Protein AF-A0A0S4L720-F1 (afdb_monomer_lite)

Organism: NCBI:txid1742972

Sequence (141 aa):
MRNIVFQGVYGEGITRYFSDTKNLNLDAGYELSGSINVQPTYGGYAAIQHFWNEHWRSTVSYGFLQVNTTELSPAETYKRTQYLDCNLMYSPAEGITIGGGFLWGQRVNKNDVSGEGFRVNFLVKYDLVRLQQDVKKVLPF

Secondary structure (DSSP, 8-state):
-EEEEEEEEEEES-GGGSSTTTTS--SEEE-TTS-EEEPEEEEEEEEEEEESSSSEEEEEEEEEEEE---TTS-TT-EEEEEEEEEEEEE-SSTTEEEEEEEEEEEEEETTS-EEEEEEEEEEEEE-HHHHHHHHHHHS--

pLDDT: mean 92.05, std 10.43, range [57.12, 98.44]

Radius of gyration: 21.3 Å; chains: 1; bounding box: 60×26×56 Å

Foldseek 3Di:
DKDKDKDKDKDWLCLCVDPVCPPVNLQWDAAPVRDIDTKIKIKMKMKMKDDPDPFKIKMKMKIKIAIHHHPPDDQQAWGMKIKIKIKMWTHPDPQWIWIKMKMKMKTAGNNRDIDIDIDIDIDIGGDVVVVVVVCCVVDVD

Structure (mmCIF, N/CA/C/O backbone):
data_AF-A0A0S4L720-F1
#
_entry.id   AF-A0A0S4L720-F1
#
loop_
_atom_site.group_PDB
_atom_site.id
_atom_site.type_symbol
_atom_site.label_atom_id
_atom_site.label_alt_id
_atom_site.label_comp_id
_atom_site.label_asym_id
_atom_site.label_entity_id
_atom_site.label_seq_id
_atom_site.pdbx_PDB_ins_code
_atom_site.Cartn_x
_atom_site.Cartn_y
_atom_site.Cartn_z
_atom_site.occupancy
_atom_site.B_iso_or_equiv
_atom_site.auth_seq_id
_atom_site.auth_comp_id
_atom_site.auth_asym_id
_atom_site.auth_atom_id
_atom_site.pdbx_PDB_model_num
ATOM 1 N N . MET A 1 1 ? -5.701 -8.330 22.481 1.00 80.06 1 MET A N 1
ATOM 2 C CA . MET A 1 1 ? -5.400 -9.363 21.453 1.00 80.06 1 MET A CA 1
ATOM 3 C C . MET A 1 1 ? -4.705 -8.700 20.260 1.00 80.06 1 MET A C 1
ATOM 5 O O . MET A 1 1 ? -4.898 -7.499 20.069 1.00 80.06 1 MET A O 1
ATOM 9 N N . ARG A 1 2 ? -3.854 -9.412 19.508 1.00 91.00 2 ARG A N 1
ATOM 10 C CA . ARG A 1 2 ? -3.152 -8.882 18.321 1.00 91.00 2 ARG A CA 1
ATOM 11 C C . ARG A 1 2 ? -3.367 -9.818 17.138 1.00 91.00 2 ARG A C 1
ATOM 13 O O . ARG A 1 2 ? -3.176 -11.017 17.299 1.00 91.00 2 ARG A O 1
ATOM 20 N N . ASN A 1 3 ? -3.710 -9.254 15.985 1.00 95.44 3 ASN A N 1
ATOM 21 C CA . ASN A 1 3 ? -3.840 -9.990 14.731 1.00 95.44 3 ASN A CA 1
ATOM 22 C C . ASN A 1 3 ? -2.765 -9.493 13.769 1.00 95.44 3 ASN A C 1
ATOM 24 O O . ASN A 1 3 ? -2.564 -8.284 13.644 1.00 95.44 3 ASN A O 1
ATOM 28 N N . ILE A 1 4 ? -2.076 -10.416 13.106 1.00 97.19 4 ILE A N 1
ATOM 29 C CA . ILE A 1 4 ? -1.015 -10.108 12.147 1.00 97.19 4 ILE A CA 1
ATOM 30 C C . ILE A 1 4 ? -1.371 -10.793 10.836 1.00 97.19 4 ILE A C 1
ATOM 32 O O . ILE A 1 4 ? -1.722 -11.971 10.830 1.00 97.19 4 ILE A O 1
ATOM 36 N N . VAL A 1 5 ? -1.281 -10.051 9.739 1.00 97.81 5 VAL A N 1
ATOM 37 C CA . VAL A 1 5 ? -1.467 -10.571 8.384 1.00 97.81 5 VAL A CA 1
ATOM 38 C C . VAL A 1 5 ? -0.328 -10.083 7.505 1.00 97.81 5 VAL A C 1
ATOM 40 O O . VAL A 1 5 ? 0.145 -8.960 7.661 1.00 97.81 5 VAL A O 1
ATOM 43 N N . PHE A 1 6 ? 0.123 -10.923 6.585 1.00 97.88 6 PHE A N 1
ATOM 44 C CA . PHE A 1 6 ? 1.142 -10.557 5.612 1.00 97.88 6 PHE A CA 1
ATOM 45 C C . PHE A 1 6 ? 0.935 -11.339 4.319 1.00 97.88 6 PHE A C 1
ATOM 47 O O . PHE A 1 6 ? 0.342 -12.419 4.322 1.00 97.88 6 PHE A O 1
ATOM 54 N N . GLN A 1 7 ? 1.428 -10.787 3.218 1.00 97.75 7 GLN A N 1
ATOM 55 C CA . GLN A 1 7 ? 1.419 -11.428 1.910 1.00 97.75 7 GLN A CA 1
ATOM 56 C C . GLN A 1 7 ? 2.630 -10.958 1.109 1.00 97.75 7 GLN A C 1
ATOM 58 O O . GLN A 1 7 ? 3.006 -9.789 1.172 1.00 97.75 7 GLN A O 1
ATOM 63 N N . GLY A 1 8 ? 3.207 -11.868 0.329 1.00 97.50 8 GLY A N 1
ATOM 64 C CA . GLY A 1 8 ? 4.203 -11.559 -0.688 1.00 97.50 8 GLY A CA 1
ATOM 65 C C . GLY A 1 8 ? 3.834 -12.244 -1.996 1.00 97.50 8 GLY A C 1
ATOM 66 O O . GLY A 1 8 ? 3.297 -13.352 -1.989 1.00 97.50 8 GLY A O 1
ATOM 67 N N . VAL A 1 9 ? 4.103 -11.570 -3.107 1.00 97.38 9 VAL A N 1
ATOM 68 C CA . VAL A 1 9 ? 3.854 -12.064 -4.461 1.00 97.38 9 VAL A CA 1
ATOM 69 C C . VAL A 1 9 ? 5.062 -11.715 -5.322 1.00 97.38 9 VAL A C 1
ATOM 71 O O . VAL A 1 9 ? 5.574 -10.599 -5.258 1.00 97.38 9 VAL A O 1
ATOM 74 N N . TYR A 1 10 ? 5.505 -12.674 -6.127 1.00 97.00 10 TYR A N 1
ATOM 75 C CA . TYR A 1 10 ? 6.571 -12.526 -7.110 1.00 97.00 10 TYR A CA 1
ATOM 76 C C . TYR A 1 10 ? 6.166 -13.279 -8.377 1.00 97.00 10 TYR A C 1
ATOM 78 O O . TYR A 1 10 ? 5.613 -14.377 -8.292 1.00 97.00 10 TYR A O 1
ATOM 86 N N . GLY A 1 11 ? 6.453 -12.704 -9.538 1.00 96.00 11 GLY A N 1
ATOM 87 C CA . GLY A 1 11 ? 6.255 -13.354 -10.826 1.00 96.00 11 GLY A CA 1
ATOM 88 C C . GLY A 1 11 ? 6.524 -12.405 -11.985 1.00 96.00 11 GLY A C 1
ATOM 89 O O . GLY A 1 11 ? 6.913 -11.257 -11.790 1.00 96.00 11 GLY A O 1
ATOM 90 N N . GLU A 1 12 ? 6.287 -12.879 -13.199 1.00 95.31 12 GLU A N 1
ATOM 91 C CA . GLU A 1 12 ? 6.482 -12.116 -14.431 1.00 95.31 12 GLU A CA 1
ATOM 92 C C . GLU A 1 12 ? 5.135 -11.931 -15.127 1.00 95.31 12 GLU A C 1
ATOM 94 O O . GLU A 1 12 ? 4.343 -12.870 -15.205 1.00 95.31 12 GLU A O 1
ATOM 99 N N . GLY A 1 13 ? 4.841 -10.716 -15.597 1.00 93.31 13 GLY A N 1
ATOM 100 C CA . GLY A 1 13 ? 3.597 -10.453 -16.332 1.00 93.31 13 GLY A CA 1
ATOM 101 C C . GLY A 1 13 ? 2.340 -10.539 -15.465 1.00 93.31 13 GLY A C 1
ATOM 102 O O . GLY A 1 13 ? 1.255 -10.866 -15.942 1.00 93.31 13 GLY A O 1
ATOM 103 N N . ILE A 1 14 ? 2.501 -10.279 -14.166 1.00 94.69 14 ILE A N 1
ATOM 104 C CA . ILE A 1 14 ? 1.444 -10.364 -13.152 1.00 94.69 14 ILE A CA 1
ATOM 105 C C . ILE A 1 14 ? 1.023 -8.987 -12.618 1.00 94.69 14 ILE A C 1
ATOM 107 O O . ILE A 1 14 ? 0.344 -8.904 -11.591 1.00 94.69 14 ILE A O 1
ATOM 111 N N . THR A 1 15 ? 1.400 -7.893 -13.284 1.00 93.19 15 THR A N 1
ATOM 112 C CA . THR A 1 15 ? 1.133 -6.523 -12.809 1.00 93.19 15 THR A CA 1
ATOM 113 C C . THR A 1 15 ? -0.360 -6.254 -12.675 1.00 93.19 15 THR A C 1
ATOM 115 O O . THR A 1 15 ? -0.789 -5.529 -11.780 1.00 93.19 15 THR A O 1
ATOM 118 N N . ARG A 1 16 ? -1.194 -6.909 -13.484 1.00 91.19 16 ARG A N 1
ATOM 119 C CA . ARG A 1 16 ? -2.653 -6.781 -13.392 1.00 91.19 16 ARG A CA 1
ATOM 120 C C . ARG A 1 16 ? -3.273 -7.247 -12.067 1.00 91.19 16 ARG A C 1
ATOM 122 O O . ARG A 1 16 ? -4.421 -6.896 -11.798 1.00 91.19 16 ARG A O 1
ATOM 129 N N . TYR A 1 17 ? -2.566 -8.060 -11.280 1.00 91.44 17 TYR A N 1
ATOM 130 C CA . TYR A 1 17 ? -3.066 -8.600 -10.010 1.00 91.44 17 TYR A CA 1
ATOM 131 C C . TYR A 1 17 ? -2.759 -7.701 -8.807 1.00 91.44 17 TYR A C 1
ATOM 133 O O . TYR A 1 17 ? -3.277 -7.945 -7.719 1.00 91.44 17 TYR A O 1
ATOM 141 N N . PHE A 1 18 ? -1.967 -6.644 -8.995 1.00 92.88 18 PHE A N 1
ATOM 142 C CA . PHE A 1 18 ? -1.721 -5.642 -7.966 1.00 92.88 18 PHE A CA 1
ATOM 143 C C . PHE A 1 18 ? -2.668 -4.449 -8.131 1.00 92.88 18 PHE A C 1
ATOM 145 O O . PHE A 1 18 ? -2.984 -4.026 -9.244 1.00 92.88 18 PHE A O 1
ATOM 152 N N . SER A 1 19 ? -3.113 -3.879 -7.007 1.00 90.44 19 SER A N 1
ATOM 153 C CA . SER A 1 19 ? -4.026 -2.728 -7.011 1.00 90.44 19 SER A CA 1
ATOM 154 C C . SER A 1 19 ? -3.394 -1.486 -7.654 1.00 90.44 19 SER A C 1
ATOM 156 O O . SER A 1 19 ? -4.069 -0.770 -8.391 1.00 90.44 19 SER A O 1
ATOM 158 N N . ASP A 1 20 ? -2.105 -1.252 -7.403 1.00 87.69 20 ASP A N 1
ATOM 159 C CA . ASP A 1 20 ? -1.388 -0.023 -7.777 1.00 87.69 20 ASP A CA 1
ATOM 160 C C . ASP A 1 20 ? -1.120 0.088 -9.283 1.00 87.69 20 ASP A C 1
ATOM 162 O O . ASP A 1 20 ? -1.051 1.184 -9.838 1.00 87.69 20 ASP A O 1
ATOM 166 N N . THR A 1 21 ? -0.982 -1.053 -9.956 1.00 88.88 21 THR A N 1
ATOM 167 C CA . THR A 1 21 ? -0.659 -1.159 -11.387 1.00 88.88 21 THR A CA 1
ATOM 168 C C . THR A 1 21 ? -1.873 -1.498 -12.242 1.00 88.88 21 THR A C 1
ATOM 170 O O . THR A 1 21 ? -1.754 -1.706 -13.453 1.00 88.88 21 THR A O 1
ATOM 173 N N . LYS A 1 22 ? -3.065 -1.529 -11.635 1.00 81.25 22 LYS A N 1
ATOM 174 C CA . LYS A 1 22 ? -4.324 -1.777 -12.332 1.00 81.25 22 LYS A CA 1
ATOM 175 C C . LYS A 1 22 ? -4.487 -0.761 -13.469 1.00 81.25 22 LYS A C 1
ATOM 177 O O . LYS A 1 22 ? -4.553 0.440 -13.233 1.00 81.25 22 LYS A O 1
ATOM 182 N N . ASN A 1 23 ? -4.586 -1.269 -14.698 1.00 83.62 23 ASN A N 1
ATOM 183 C CA . ASN A 1 23 ? -4.705 -0.507 -15.952 1.00 83.62 23 ASN A CA 1
ATOM 184 C C . ASN A 1 23 ? -3.429 0.197 -16.453 1.00 83.62 23 ASN A C 1
ATOM 186 O O . ASN A 1 23 ? -3.524 1.002 -17.376 1.00 83.62 23 ASN A O 1
ATOM 190 N N . LEU A 1 24 ? -2.247 -0.100 -15.903 1.00 88.31 24 LEU A N 1
ATOM 191 C CA . LEU A 1 24 ? -0.986 0.441 -16.435 1.00 88.31 24 LEU A CA 1
ATOM 192 C C . LEU A 1 24 ? -0.395 -0.399 -17.583 1.00 88.31 24 LEU A C 1
ATOM 194 O O . LEU A 1 24 ? 0.536 0.059 -18.234 1.00 88.31 24 LEU A O 1
ATOM 198 N N . ASN A 1 25 ? -0.943 -1.594 -17.849 1.00 89.38 25 ASN A N 1
ATOM 199 C CA . ASN A 1 25 ? -0.510 -2.511 -18.916 1.00 89.38 25 ASN A CA 1
ATOM 200 C C . ASN A 1 25 ? 1.001 -2.812 -18.889 1.00 89.38 25 ASN A C 1
ATOM 202 O O . ASN A 1 25 ? 1.666 -2.796 -19.919 1.00 89.38 25 ASN A O 1
ATOM 206 N N . LEU A 1 26 ? 1.535 -3.087 -17.698 1.00 92.06 26 LEU A N 1
ATOM 207 C CA . LEU A 1 26 ? 2.967 -3.285 -17.454 1.00 92.06 26 LEU A CA 1
ATOM 208 C C . LEU A 1 26 ? 3.368 -4.768 -17.468 1.00 92.06 26 LEU A C 1
ATOM 210 O O . LEU A 1 26 ? 4.407 -5.135 -16.946 1.00 92.06 26 LEU A O 1
ATOM 214 N N . ASP A 1 27 ? 2.545 -5.655 -18.029 1.00 91.62 27 ASP A N 1
ATOM 215 C CA . ASP A 1 27 ? 2.844 -7.091 -17.995 1.00 91.62 27 ASP A CA 1
ATOM 216 C C . ASP A 1 27 ? 4.024 -7.456 -18.918 1.00 91.62 27 ASP A C 1
ATOM 218 O O . ASP A 1 27 ? 4.795 -8.369 -18.619 1.00 91.62 27 ASP A O 1
ATOM 222 N N . ALA A 1 28 ? 4.205 -6.718 -20.016 1.00 92.69 28 ALA A N 1
ATOM 223 C CA . ALA A 1 28 ? 5.317 -6.881 -20.946 1.00 92.69 28 ALA A CA 1
ATOM 224 C C . ALA A 1 28 ? 5.656 -5.557 -21.648 1.00 92.69 28 ALA A C 1
ATOM 226 O O . ALA A 1 28 ? 4.808 -4.673 -21.774 1.00 92.69 28 ALA A O 1
ATOM 227 N N . GLY A 1 29 ? 6.890 -5.427 -22.135 1.00 91.88 29 GLY A N 1
ATOM 228 C CA . GLY A 1 29 ? 7.350 -4.266 -22.898 1.00 91.88 29 GLY A CA 1
ATOM 229 C C . GLY A 1 29 ? 8.437 -4.627 -23.907 1.00 91.88 29 GLY A C 1
ATOM 230 O O . GLY A 1 29 ? 8.905 -5.762 -23.946 1.00 91.88 29 GLY A O 1
ATOM 231 N N . TYR A 1 30 ? 8.837 -3.659 -24.729 1.00 92.81 30 TYR A N 1
ATOM 232 C CA . TYR A 1 30 ? 9.901 -3.845 -25.718 1.00 92.81 30 TYR A CA 1
ATOM 233 C C . TYR A 1 30 ? 11.277 -3.454 -25.165 1.00 92.81 30 TYR A C 1
ATOM 235 O O . TYR A 1 30 ? 11.386 -2.512 -24.370 1.00 92.81 30 TYR A O 1
ATOM 243 N N . GLU A 1 31 ? 12.309 -4.149 -25.640 1.00 92.06 31 GLU A N 1
ATOM 244 C CA . GLU A 1 31 ? 13.730 -3.819 -25.449 1.00 92.06 31 GLU A CA 1
ATOM 245 C C . GLU A 1 31 ? 14.323 -3.149 -26.700 1.00 92.06 31 GLU A C 1
ATOM 247 O O . GLU A 1 31 ? 13.710 -3.179 -27.772 1.00 92.06 31 GLU A O 1
ATOM 252 N N . LEU A 1 32 ? 15.533 -2.577 -26.607 1.00 91.31 32 LEU A N 1
ATOM 253 C CA . LEU A 1 32 ? 16.214 -1.940 -27.750 1.00 91.31 32 LEU A CA 1
ATOM 254 C C . LEU A 1 32 ? 16.469 -2.907 -28.917 1.00 91.31 32 LEU A C 1
ATOM 256 O O . LEU A 1 32 ? 16.533 -2.483 -30.069 1.00 91.31 32 LEU A O 1
ATOM 260 N N . SER A 1 33 ? 16.584 -4.206 -28.634 1.00 91.44 33 SER A N 1
ATOM 261 C CA . SER A 1 33 ? 16.715 -5.273 -29.635 1.00 91.44 33 SER A CA 1
ATOM 262 C C . SER A 1 33 ? 15.437 -5.520 -30.451 1.00 91.44 33 SER A C 1
ATOM 264 O O . SER A 1 33 ? 15.477 -6.257 -31.435 1.00 91.44 33 SER A O 1
ATOM 266 N N . GLY A 1 34 ? 14.297 -4.958 -30.035 1.00 89.44 34 GLY A N 1
ATOM 267 C CA . GLY A 1 34 ? 12.978 -5.238 -30.606 1.00 89.44 34 GLY A CA 1
ATOM 268 C C . GLY A 1 34 ? 12.299 -6.491 -30.043 1.00 89.44 34 GLY A C 1
ATOM 269 O O . GLY A 1 34 ? 11.169 -6.787 -30.431 1.00 89.44 34 GLY A O 1
ATOM 270 N N . SER A 1 35 ? 12.935 -7.223 -29.119 1.00 92.81 35 SER A N 1
ATOM 271 C CA . SER A 1 35 ? 12.285 -8.338 -28.420 1.00 92.81 35 SER A CA 1
ATOM 272 C C . SER A 1 35 ? 11.267 -7.847 -27.391 1.00 92.81 35 SER A C 1
ATOM 274 O O . SER A 1 35 ? 11.446 -6.792 -26.780 1.00 92.81 35 SER A O 1
ATOM 276 N N . ILE A 1 36 ? 10.227 -8.651 -27.158 1.00 91.81 36 ILE A N 1
ATOM 277 C CA . ILE A 1 36 ? 9.283 -8.450 -26.055 1.00 91.81 36 ILE A CA 1
ATOM 278 C C . ILE A 1 36 ? 9.826 -9.157 -24.815 1.00 91.81 36 ILE A C 1
ATOM 280 O O . ILE A 1 36 ? 10.156 -10.342 -24.874 1.00 91.81 36 ILE A O 1
ATOM 284 N N . ASN A 1 37 ? 9.883 -8.434 -23.701 1.00 93.12 37 ASN A N 1
ATOM 285 C CA . ASN A 1 37 ? 10.266 -8.957 -22.400 1.00 93.12 37 ASN A CA 1
ATOM 286 C C . ASN A 1 37 ? 9.080 -8.876 -21.434 1.00 93.12 37 ASN A C 1
ATOM 288 O O . ASN A 1 37 ? 8.385 -7.855 -21.364 1.00 93.12 37 ASN A O 1
ATOM 292 N N . VAL A 1 38 ? 8.838 -9.965 -20.711 1.00 94.81 38 VAL A N 1
ATOM 293 C CA . VAL A 1 38 ? 7.807 -10.031 -19.674 1.00 94.81 38 VAL A CA 1
ATOM 294 C C . VAL A 1 38 ? 8.375 -9.364 -18.427 1.00 94.81 38 VAL A C 1
ATOM 296 O O . VAL A 1 38 ? 9.493 -9.668 -18.035 1.00 94.81 38 VAL A O 1
ATOM 299 N N . GLN A 1 39 ? 7.648 -8.435 -17.806 1.00 93.81 39 GLN A N 1
ATOM 300 C CA . GLN A 1 39 ? 8.210 -7.622 -16.724 1.00 93.81 39 GLN A CA 1
ATOM 301 C C . GLN A 1 39 ? 8.168 -8.366 -15.378 1.00 93.81 39 GLN A C 1
ATOM 303 O O . GLN A 1 39 ? 7.071 -8.665 -14.877 1.00 93.81 39 GLN A O 1
ATOM 308 N N . PRO A 1 40 ? 9.326 -8.627 -14.733 1.00 95.94 40 PRO A N 1
ATOM 309 C CA . PRO A 1 40 ? 9.353 -9.132 -13.368 1.00 95.94 40 PRO A CA 1
ATOM 310 C C . PRO A 1 40 ? 8.720 -8.130 -12.409 1.00 95.94 40 PRO A C 1
ATOM 312 O O . PRO A 1 40 ? 9.031 -6.937 -12.416 1.00 95.94 40 PRO A O 1
ATOM 315 N N . THR A 1 41 ? 7.827 -8.628 -11.569 1.00 97.12 41 THR A N 1
ATOM 316 C CA . THR A 1 41 ? 7.042 -7.833 -10.634 1.00 97.12 41 THR A CA 1
ATOM 317 C C . THR A 1 41 ? 6.991 -8.530 -9.293 1.00 97.12 41 THR A C 1
ATOM 319 O O . THR A 1 41 ? 6.736 -9.733 -9.204 1.00 97.12 41 THR A O 1
ATOM 322 N N . TYR A 1 42 ? 7.209 -7.768 -8.229 1.00 97.38 42 TYR A N 1
ATOM 323 C CA . TYR A 1 42 ? 7.111 -8.293 -6.881 1.00 97.38 42 TYR A CA 1
ATOM 324 C C . TYR A 1 42 ? 6.676 -7.234 -5.890 1.00 97.38 42 TYR A C 1
ATOM 326 O O . TYR A 1 42 ? 7.023 -6.060 -5.989 1.00 97.38 42 TYR A O 1
ATOM 334 N N . GLY A 1 43 ? 5.916 -7.665 -4.903 1.00 97.38 43 GLY A N 1
ATOM 335 C CA . GLY A 1 43 ? 5.365 -6.778 -3.904 1.00 97.38 43 GLY A CA 1
ATOM 336 C C . GLY A 1 43 ? 4.726 -7.561 -2.784 1.00 97.38 43 GLY A C 1
ATOM 337 O O . GLY A 1 43 ? 4.670 -8.793 -2.790 1.00 97.38 43 GLY A O 1
ATOM 338 N N . GLY A 1 44 ? 4.238 -6.830 -1.804 1.00 97.50 44 GLY A N 1
ATOM 339 C CA . GLY A 1 44 ? 3.636 -7.431 -0.638 1.00 97.50 44 GLY A CA 1
ATOM 340 C C . GLY A 1 44 ? 3.246 -6.395 0.386 1.00 97.50 44 GLY A C 1
ATOM 341 O O . GLY A 1 44 ? 3.472 -5.194 0.219 1.00 97.50 44 GLY A O 1
ATOM 342 N N . TYR A 1 45 ? 2.659 -6.885 1.464 1.00 98.06 45 TYR A N 1
ATOM 343 C CA . TYR A 1 45 ? 2.290 -6.060 2.595 1.00 98.06 45 TYR A CA 1
ATOM 344 C C . TYR A 1 45 ? 2.372 -6.848 3.896 1.00 98.06 45 TYR A C 1
ATOM 346 O O . TYR A 1 45 ? 2.317 -8.080 3.917 1.00 98.06 45 TYR A O 1
ATOM 354 N N . ALA A 1 46 ? 2.452 -6.108 4.992 1.00 98.31 46 ALA A N 1
ATOM 355 C CA . ALA A 1 46 ? 2.243 -6.612 6.335 1.00 98.31 46 ALA A CA 1
ATOM 356 C C . ALA A 1 46 ? 1.333 -5.645 7.090 1.00 98.31 46 ALA A C 1
ATOM 358 O O . ALA A 1 46 ? 1.436 -4.429 6.924 1.00 98.31 46 ALA A O 1
ATOM 359 N N . ALA A 1 47 ? 0.449 -6.180 7.925 1.00 98.38 47 ALA A N 1
ATOM 360 C CA . ALA A 1 47 ? -0.405 -5.390 8.790 1.00 98.38 47 ALA A CA 1
ATOM 361 C C . ALA A 1 47 ? -0.509 -6.001 10.183 1.00 98.38 47 ALA A C 1
ATOM 363 O O . ALA A 1 47 ? -0.562 -7.222 10.357 1.00 98.38 47 ALA A O 1
ATOM 364 N N . ILE A 1 48 ? -0.571 -5.124 11.178 1.00 98.38 48 ILE A N 1
ATOM 365 C CA . ILE A 1 48 ? -0.755 -5.473 12.580 1.00 98.38 48 ILE A CA 1
ATOM 366 C C . ILE A 1 48 ? -1.977 -4.726 13.088 1.00 98.38 48 ILE A C 1
ATOM 368 O O . ILE A 1 48 ? -2.044 -3.498 13.033 1.00 98.38 48 ILE A O 1
ATOM 372 N N . GLN A 1 49 ? -2.928 -5.476 13.630 1.00 98.38 49 GLN A N 1
ATOM 373 C CA . GLN A 1 49 ? -4.086 -4.948 14.329 1.00 98.38 49 GLN A CA 1
ATOM 374 C C . GLN A 1 49 ? -3.946 -5.200 15.827 1.00 98.38 49 GLN A C 1
ATOM 376 O O . GLN A 1 49 ? -3.713 -6.329 16.267 1.00 98.38 49 GLN A O 1
ATOM 381 N N . HIS A 1 50 ? -4.127 -4.152 16.621 1.00 97.94 50 HIS A N 1
ATOM 382 C CA . HIS A 1 50 ? -4.076 -4.213 18.072 1.00 97.94 50 HIS A CA 1
ATOM 383 C C . HIS A 1 50 ? -5.405 -3.768 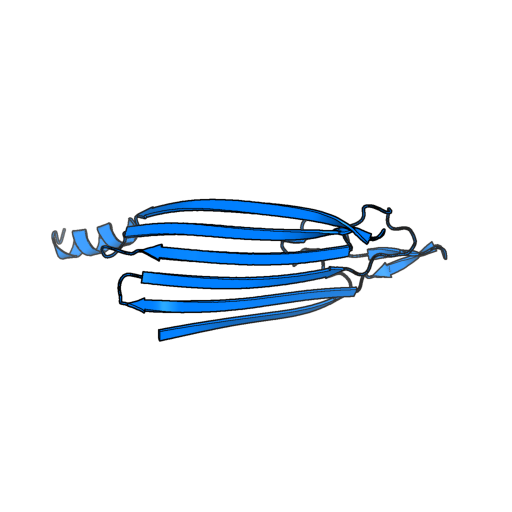18.680 1.00 97.94 50 HIS A C 1
ATOM 385 O O . HIS A 1 50 ? -5.890 -2.677 18.393 1.00 97.94 50 HIS A O 1
ATOM 391 N N . PHE A 1 51 ? -5.973 -4.616 19.536 1.00 97.88 51 PHE A N 1
ATOM 392 C CA . PHE A 1 51 ? -7.126 -4.285 20.370 1.00 97.88 51 PHE A CA 1
ATOM 393 C C . PHE A 1 51 ? -6.619 -3.822 21.731 1.00 97.88 51 PHE A C 1
ATOM 395 O O . PHE A 1 51 ? -6.032 -4.627 22.465 1.00 97.88 51 PHE A O 1
ATOM 402 N N . TRP A 1 52 ? -6.836 -2.544 22.032 1.00 96.81 52 TRP A N 1
ATOM 403 C CA . TRP A 1 52 ? -6.472 -1.919 23.305 1.00 96.81 52 TRP A CA 1
ATOM 404 C C . TRP A 1 52 ? -7.439 -2.343 24.410 1.00 96.81 52 TRP A C 1
ATOM 406 O O . TRP A 1 52 ? -7.029 -2.637 25.528 1.00 96.81 52 TRP A O 1
ATOM 416 N N . ASN A 1 53 ? -8.723 -2.411 24.062 1.00 95.62 53 ASN A N 1
ATOM 417 C CA . ASN A 1 53 ? -9.804 -2.973 24.861 1.00 95.62 53 ASN A CA 1
ATOM 418 C C . ASN A 1 53 ? -10.949 -3.396 23.922 1.00 95.62 53 ASN A C 1
ATOM 420 O O . ASN A 1 53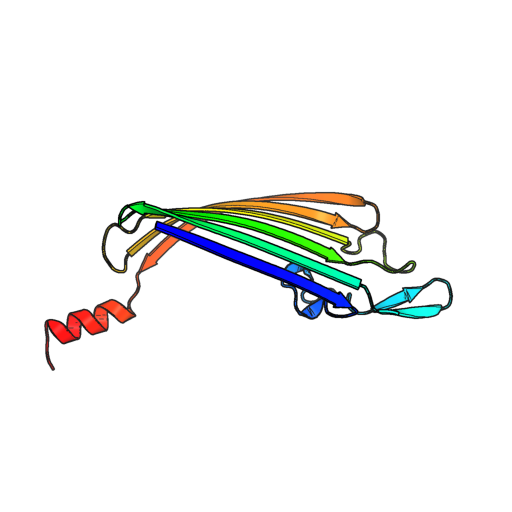 ? -10.776 -3.455 22.703 1.00 95.62 53 ASN A O 1
ATOM 424 N N . GLU A 1 54 ? -12.110 -3.701 24.488 1.00 93.94 54 GLU A N 1
ATOM 425 C CA . GLU A 1 54 ? -13.318 -4.102 23.759 1.00 93.94 54 GLU A CA 1
ATOM 426 C C . GLU A 1 54 ? -13.919 -3.005 22.859 1.00 93.94 54 GLU A C 1
ATOM 428 O O . GLU A 1 54 ? -14.618 -3.317 21.898 1.00 93.94 54 GLU A O 1
ATOM 433 N N . HIS A 1 55 ? -13.574 -1.734 23.085 1.00 96.44 55 HIS A N 1
ATOM 434 C CA . HIS A 1 55 ? -14.067 -0.605 22.294 1.00 96.44 55 HIS A CA 1
ATOM 435 C C . HIS A 1 55 ? -13.040 -0.040 21.309 1.00 96.44 55 HIS A C 1
ATOM 437 O O . HIS A 1 55 ? -13.424 0.527 20.288 1.00 96.44 55 HIS A O 1
ATOM 443 N N . TRP A 1 56 ? -11.742 -0.157 21.590 1.00 97.75 56 TRP A N 1
ATOM 444 C CA . TRP A 1 56 ? -10.687 0.514 20.830 1.00 97.75 56 TRP A CA 1
ATOM 445 C C . TRP A 1 56 ? -9.778 -0.466 20.103 1.00 97.75 56 TRP A C 1
ATOM 447 O O . TRP A 1 56 ? -9.165 -1.351 20.709 1.00 97.75 56 TRP A O 1
ATOM 457 N N . ARG A 1 57 ? -9.601 -0.233 18.801 1.00 97.88 57 ARG A N 1
ATOM 458 C CA . ARG A 1 57 ? -8.627 -0.954 17.977 1.00 97.88 57 ARG A CA 1
ATOM 459 C C . ARG A 1 57 ? -7.837 -0.013 17.081 1.00 97.88 57 ARG A C 1
ATOM 461 O O . ARG A 1 57 ? -8.378 0.959 16.559 1.00 97.88 57 ARG A O 1
ATOM 468 N N . SER A 1 58 ? -6.581 -0.358 16.850 1.00 98.12 58 SER A N 1
ATOM 469 C CA . SER A 1 58 ? -5.720 0.297 15.868 1.00 98.12 58 SER A CA 1
ATOM 470 C C . SER A 1 58 ? -5.205 -0.708 14.859 1.00 98.12 58 SER A C 1
ATOM 472 O O . SER A 1 58 ? -5.007 -1.876 15.195 1.00 98.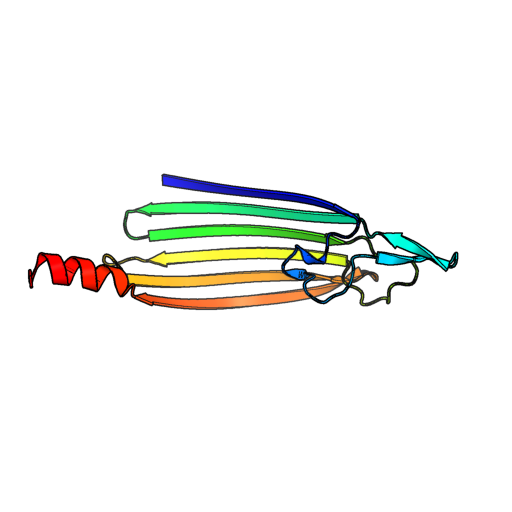12 58 SER A O 1
ATOM 474 N N . THR A 1 59 ? -4.958 -0.253 13.637 1.00 98.44 59 THR A N 1
ATOM 475 C CA . THR A 1 59 ? -4.293 -1.058 12.608 1.00 98.44 59 THR A CA 1
ATOM 476 C C . THR A 1 59 ? -3.182 -0.235 11.983 1.00 98.44 59 THR A C 1
ATOM 478 O O . THR A 1 59 ? -3.394 0.939 11.687 1.00 98.44 59 THR A O 1
ATOM 481 N N . VAL A 1 60 ? -2.020 -0.848 11.789 1.00 98.44 60 VAL A N 1
ATOM 482 C CA . VAL A 1 60 ? -0.911 -0.288 11.013 1.00 98.44 60 VAL A CA 1
ATOM 483 C C . VAL A 1 60 ? -0.590 -1.271 9.901 1.00 98.44 60 VAL A C 1
ATOM 485 O O . VAL A 1 60 ? -0.420 -2.459 10.179 1.00 98.44 60 VAL A O 1
ATOM 488 N N . SER A 1 61 ? -0.520 -0.788 8.666 1.00 98.38 61 SER A N 1
ATOM 489 C CA . SER A 1 61 ? -0.223 -1.591 7.482 1.00 98.38 61 SER A CA 1
ATOM 490 C C . SER A 1 61 ? 0.853 -0.913 6.650 1.00 98.38 61 SER A C 1
ATOM 492 O O . SER A 1 61 ? 0.773 0.287 6.401 1.00 98.38 61 SER A O 1
ATOM 494 N N . TYR A 1 62 ? 1.831 -1.682 6.190 1.00 98.44 62 TYR A N 1
ATOM 495 C CA . TYR A 1 62 ? 2.846 -1.226 5.249 1.00 98.44 62 TYR A CA 1
ATOM 496 C C . TYR A 1 62 ? 2.837 -2.123 4.018 1.00 98.44 62 TYR A C 1
ATOM 498 O O . TYR A 1 62 ? 2.781 -3.348 4.148 1.00 98.44 62 TYR A O 1
ATOM 506 N N . GLY A 1 63 ? 2.893 -1.516 2.837 1.00 98.12 63 GLY A N 1
ATOM 507 C CA . GLY A 1 63 ? 2.917 -2.214 1.558 1.00 98.12 63 GLY A CA 1
ATOM 508 C C . GLY A 1 63 ? 3.954 -1.631 0.612 1.00 98.12 63 GLY A C 1
ATOM 509 O O . GLY A 1 63 ? 4.300 -0.452 0.697 1.00 98.12 63 GLY A O 1
ATOM 510 N N . PHE A 1 64 ? 4.443 -2.464 -0.298 1.00 97.88 64 PHE A N 1
ATOM 511 C CA . PHE A 1 64 ? 5.329 -2.045 -1.376 1.00 97.88 64 PHE A CA 1
ATOM 512 C C . PHE A 1 64 ? 5.063 -2.852 -2.646 1.00 97.88 64 PHE A C 1
ATOM 514 O O . PHE A 1 64 ? 4.632 -4.008 -2.591 1.00 97.88 64 PHE A O 1
ATOM 521 N N . LEU A 1 65 ? 5.383 -2.255 -3.789 1.00 97.94 65 LEU A N 1
ATOM 522 C CA . LEU A 1 65 ? 5.354 -2.917 -5.088 1.00 97.94 65 LEU A CA 1
ATOM 523 C C . LEU A 1 65 ? 6.509 -2.416 -5.947 1.00 97.94 65 LEU A C 1
ATOM 525 O O . LEU A 1 65 ? 6.729 -1.212 -6.045 1.00 97.94 65 LEU A O 1
ATOM 529 N N . GLN A 1 66 ? 7.207 -3.338 -6.596 1.00 97.69 66 GLN A N 1
ATOM 530 C CA . GLN A 1 66 ? 8.245 -3.083 -7.582 1.00 97.69 66 GLN A CA 1
ATOM 531 C C . GLN A 1 66 ? 7.851 -3.734 -8.911 1.00 97.69 66 GLN A C 1
ATOM 533 O O . GLN A 1 66 ? 7.512 -4.917 -8.952 1.00 97.69 66 GLN A O 1
ATOM 538 N N . VAL A 1 67 ? 7.946 -2.964 -9.992 1.00 97.00 67 VAL A N 1
ATOM 539 C CA . VAL A 1 67 ? 7.818 -3.438 -11.374 1.00 97.00 67 VAL A CA 1
ATOM 540 C C . VAL A 1 67 ? 9.118 -3.115 -12.100 1.00 97.00 67 VAL A C 1
ATOM 542 O O . VAL A 1 67 ? 9.584 -1.970 -12.085 1.00 97.00 67 VAL A O 1
ATOM 545 N N . ASN A 1 68 ? 9.722 -4.116 -12.729 1.00 94.81 68 ASN A N 1
ATOM 546 C CA . ASN A 1 68 ? 10.903 -3.916 -13.555 1.00 94.81 68 ASN A CA 1
ATOM 547 C C . ASN A 1 68 ? 10.482 -3.432 -14.944 1.00 94.81 68 ASN A C 1
ATOM 549 O O . ASN A 1 68 ? 9.875 -4.165 -15.717 1.00 94.81 68 ASN A O 1
ATOM 553 N N . THR A 1 69 ? 10.822 -2.188 -15.263 1.00 91.88 69 THR A N 1
ATOM 554 C CA . THR A 1 69 ? 10.524 -1.572 -16.561 1.00 91.88 69 THR A CA 1
ATOM 555 C C . THR A 1 69 ? 11.505 -2.027 -17.638 1.00 91.88 69 THR A C 1
ATOM 557 O O . THR A 1 69 ? 12.684 -2.208 -17.337 1.00 91.88 69 THR A O 1
ATOM 560 N N . THR A 1 70 ? 11.068 -2.092 -18.895 1.00 92.38 70 THR A N 1
ATOM 561 C CA . THR A 1 70 ? 11.952 -2.379 -20.043 1.00 92.38 70 THR A CA 1
ATOM 562 C C . THR A 1 70 ? 12.700 -1.139 -20.537 1.00 92.38 70 THR A C 1
ATOM 564 O O . THR A 1 70 ? 12.352 -0.004 -20.179 1.00 92.38 70 THR A O 1
ATOM 567 N N . GLU A 1 71 ? 13.697 -1.314 -21.404 1.00 89.75 71 GLU A N 1
ATOM 568 C CA . GLU A 1 71 ? 14.514 -0.223 -21.952 1.00 89.75 71 GLU A CA 1
ATOM 569 C C . GLU A 1 71 ? 13.686 0.830 -22.698 1.00 89.75 71 GLU A C 1
ATOM 571 O O . GLU A 1 71 ? 13.898 2.026 -22.485 1.00 89.75 71 GLU A O 1
ATOM 576 N N . LEU A 1 72 ? 12.686 0.410 -23.480 1.00 92.00 72 LEU A N 1
ATOM 577 C CA . LEU A 1 72 ? 11.826 1.318 -24.252 1.00 92.00 72 LEU A CA 1
ATOM 578 C C . LEU A 1 72 ? 10.623 1.865 -23.470 1.00 92.00 72 LEU A C 1
ATOM 580 O O . LEU A 1 72 ? 9.850 2.657 -24.005 1.00 92.00 72 LEU A O 1
ATOM 584 N N . SER A 1 73 ? 10.454 1.485 -22.199 1.00 92.56 73 SER A N 1
ATOM 585 C CA . SER A 1 73 ? 9.426 2.091 -21.344 1.00 92.56 73 SER A CA 1
ATOM 586 C C . SER A 1 73 ? 9.691 3.603 -21.169 1.00 92.56 73 SER A C 1
ATOM 588 O O . SER A 1 73 ? 10.839 3.966 -20.879 1.00 92.56 73 SER A O 1
ATOM 590 N N . PRO A 1 74 ? 8.678 4.486 -21.285 1.00 94.06 74 PRO A N 1
ATOM 591 C CA . PRO A 1 74 ? 8.831 5.925 -21.050 1.00 94.06 74 PRO A CA 1
ATOM 592 C C . PRO A 1 74 ? 9.441 6.272 -19.683 1.00 94.06 74 PRO A C 1
ATOM 594 O O . PRO A 1 74 ? 9.355 5.490 -18.731 1.00 94.06 74 PRO A O 1
ATOM 597 N N . ALA A 1 75 ? 10.042 7.455 -19.555 1.00 94.88 75 ALA A N 1
ATOM 598 C CA . ALA A 1 75 ? 10.756 7.879 -18.346 1.00 94.88 75 ALA A CA 1
ATOM 599 C C . ALA A 1 75 ? 9.845 7.952 -17.101 1.00 94.88 75 ALA A C 1
ATOM 601 O O . ALA A 1 75 ? 10.259 7.617 -15.991 1.00 94.88 75 ALA A O 1
ATOM 602 N N . GLU A 1 76 ? 8.590 8.337 -17.302 1.00 95.00 76 GLU A N 1
ATOM 603 C CA . GLU A 1 76 ? 7.523 8.467 -16.311 1.00 95.00 76 GLU A CA 1
ATOM 604 C C . GLU A 1 76 ? 6.832 7.139 -15.949 1.00 95.00 76 GLU A C 1
ATOM 606 O O . GLU A 1 76 ? 5.919 7.113 -15.113 1.00 95.00 76 GLU A O 1
ATOM 611 N N . THR A 1 77 ? 7.264 6.028 -16.555 1.00 95.50 77 THR A N 1
ATOM 612 C CA . THR A 1 77 ? 6.704 4.698 -16.287 1.00 95.50 77 THR A CA 1
ATOM 613 C C . THR A 1 77 ? 6.812 4.365 -14.806 1.00 95.50 77 THR A C 1
ATOM 615 O O . THR A 1 77 ? 7.828 4.628 -14.164 1.00 95.50 77 THR A O 1
ATOM 618 N N . TYR A 1 78 ? 5.754 3.774 -14.260 1.00 95.38 78 TYR A N 1
ATOM 619 C CA . TYR A 1 78 ? 5.722 3.277 -12.891 1.00 95.38 78 TYR A CA 1
ATOM 620 C C . TYR A 1 78 ? 6.863 2.278 -12.650 1.00 95.38 78 TYR A C 1
ATOM 622 O O . TYR A 1 78 ? 7.000 1.313 -13.396 1.00 95.38 78 TYR A O 1
ATOM 630 N N . LYS A 1 79 ? 7.643 2.479 -11.585 1.00 96.31 79 LYS A N 1
ATOM 631 C CA . LYS A 1 79 ? 8.721 1.564 -11.173 1.00 96.31 79 LYS A CA 1
ATOM 632 C C . LYS A 1 79 ? 8.468 0.989 -9.786 1.00 96.31 79 LYS A C 1
ATOM 634 O O . LYS A 1 79 ? 8.646 -0.206 -9.569 1.00 96.31 79 LYS A O 1
ATOM 639 N N . ARG A 1 80 ? 8.063 1.836 -8.836 1.00 97.38 80 ARG A N 1
ATOM 640 C CA . ARG A 1 80 ? 7.912 1.443 -7.431 1.00 97.38 80 ARG A CA 1
ATOM 641 C C . ARG A 1 80 ? 6.832 2.241 -6.713 1.00 97.38 80 ARG A C 1
ATOM 643 O O . ARG A 1 80 ? 6.748 3.451 -6.919 1.00 97.38 80 ARG A O 1
ATOM 650 N N . THR A 1 81 ? 6.111 1.602 -5.795 1.00 97.56 81 THR A N 1
ATOM 651 C CA . THR A 1 81 ? 5.361 2.286 -4.729 1.00 97.56 81 THR A CA 1
ATOM 652 C C . THR A 1 81 ? 5.728 1.768 -3.357 1.00 97.56 81 THR A C 1
ATOM 654 O O . THR A 1 81 ? 6.189 0.635 -3.186 1.00 97.56 81 THR A O 1
ATOM 657 N N . GLN A 1 82 ? 5.488 2.625 -2.373 1.00 97.88 82 GLN A N 1
ATOM 658 C CA . GLN A 1 82 ? 5.418 2.257 -0.972 1.00 97.88 82 GLN A CA 1
ATOM 659 C C . GLN A 1 82 ? 4.253 2.982 -0.321 1.00 97.88 82 GLN A C 1
ATOM 661 O O . GLN A 1 82 ? 3.896 4.093 -0.724 1.00 97.88 82 GLN A O 1
ATOM 666 N N . TYR A 1 83 ? 3.676 2.351 0.691 1.00 97.25 83 TYR A N 1
ATOM 667 C CA . TYR A 1 83 ? 2.505 2.869 1.367 1.00 97.25 83 TYR A CA 1
ATOM 668 C C . TYR A 1 83 ? 2.484 2.509 2.842 1.00 97.25 83 TYR A C 1
ATOM 670 O O . TYR A 1 83 ? 2.831 1.390 3.217 1.00 97.25 83 TYR A O 1
ATOM 678 N N . LEU A 1 84 ? 2.017 3.446 3.659 1.00 98.31 84 LEU A N 1
ATOM 679 C CA . LEU A 1 84 ? 1.782 3.278 5.084 1.00 98.31 84 LEU A CA 1
ATOM 680 C C . LEU A 1 84 ? 0.355 3.729 5.406 1.00 98.31 84 LEU A C 1
ATOM 682 O O . LEU A 1 84 ? 0.000 4.877 5.148 1.00 98.31 84 LEU A O 1
ATOM 686 N N . ASP A 1 85 ? -0.438 2.844 6.004 1.00 98.19 85 ASP A N 1
ATOM 687 C CA . ASP A 1 85 ? -1.772 3.138 6.537 1.00 98.19 85 ASP A CA 1
ATOM 688 C C . ASP A 1 85 ? -1.786 2.920 8.047 1.00 98.19 85 ASP A C 1
ATOM 690 O O . ASP A 1 85 ? -1.361 1.872 8.539 1.00 98.19 85 ASP A O 1
ATOM 694 N N . CYS A 1 86 ? -2.305 3.898 8.777 1.00 98.31 86 CYS A N 1
ATOM 695 C CA . CYS A 1 86 ? -2.492 3.849 10.216 1.00 98.31 86 CYS A CA 1
ATOM 696 C C . CYS A 1 86 ? -3.921 4.272 10.541 1.00 98.31 86 CYS A C 1
ATOM 698 O O . CYS A 1 86 ? -4.365 5.335 10.114 1.00 98.31 86 CYS A O 1
ATOM 700 N N . ASN A 1 87 ? -4.632 3.507 11.361 1.00 98.38 87 ASN A N 1
ATOM 701 C CA . ASN A 1 87 ? -5.966 3.891 11.810 1.00 98.38 87 ASN A CA 1
ATOM 702 C C . ASN A 1 87 ? -6.212 3.642 13.295 1.00 98.38 87 ASN A C 1
ATOM 704 O O . ASN A 1 87 ? -5.581 2.790 13.926 1.00 98.38 87 ASN A O 1
ATOM 708 N N . LEU A 1 88 ? -7.174 4.394 13.827 1.00 98.38 88 LEU A N 1
ATOM 709 C CA . LEU A 1 88 ? -7.733 4.239 15.161 1.00 98.38 88 LEU A CA 1
ATOM 710 C C . LEU A 1 88 ? -9.258 4.218 15.052 1.00 98.38 88 LEU A C 1
ATOM 712 O O . LEU A 1 88 ? -9.870 5.132 14.497 1.00 98.38 88 LEU A O 1
ATOM 716 N N . MET A 1 89 ? -9.859 3.162 15.588 1.00 98.25 89 MET A N 1
ATOM 717 C CA . MET A 1 89 ? -11.291 2.902 15.525 1.00 98.25 89 MET A CA 1
ATOM 718 C C . MET A 1 89 ? -11.847 2.706 16.936 1.00 98.25 89 MET A C 1
ATOM 720 O O . MET A 1 89 ? -11.274 1.969 17.741 1.00 98.25 89 MET A O 1
ATOM 724 N N . TYR A 1 90 ? -12.992 3.326 17.188 1.00 97.88 90 TYR A N 1
ATOM 725 C CA . TYR A 1 90 ? -13.777 3.274 18.410 1.00 97.88 90 TYR A CA 1
ATOM 726 C C . TYR A 1 90 ? -15.149 2.657 18.134 1.00 97.88 90 TYR A C 1
ATOM 728 O O . TYR A 1 90 ? -15.855 3.071 17.215 1.00 97.88 90 TYR A O 1
ATOM 736 N N . SER A 1 91 ? -15.530 1.668 18.934 1.00 97.25 91 SER A N 1
ATOM 737 C CA . SER A 1 91 ? -16.816 0.974 18.861 1.00 97.25 91 SER A CA 1
ATOM 738 C C . SER A 1 91 ? -17.547 1.134 20.200 1.00 97.25 91 SER A C 1
ATOM 740 O O . SER A 1 91 ? -17.390 0.283 21.077 1.00 97.25 91 SER A O 1
ATOM 742 N N . PRO A 1 92 ? -18.290 2.243 20.407 1.00 94.38 92 PRO A N 1
ATOM 743 C CA . PRO A 1 92 ? -18.951 2.546 21.686 1.00 94.38 92 PRO A CA 1
ATOM 744 C C . PRO A 1 92 ? -20.029 1.531 22.059 1.00 94.38 92 PRO A C 1
ATOM 746 O O . PRO A 1 92 ? -20.282 1.283 23.232 1.00 94.38 92 PRO A O 1
ATOM 749 N N . ALA A 1 93 ? -20.675 0.970 21.045 1.00 91.44 93 ALA A N 1
ATOM 750 C CA . ALA A 1 93 ? -21.724 -0.015 21.173 1.00 91.44 93 ALA A CA 1
ATOM 751 C C . ALA A 1 93 ? -21.621 -0.995 20.010 1.00 91.44 93 ALA A C 1
ATOM 753 O O . ALA A 1 93 ? -20.975 -0.726 18.988 1.00 91.44 93 ALA A O 1
ATOM 754 N N . GLU A 1 94 ? -22.288 -2.129 20.161 1.00 84.94 94 GLU A N 1
ATOM 755 C CA . GLU A 1 94 ? -22.345 -3.128 19.113 1.00 84.94 94 GLU A CA 1
ATOM 756 C C . GLU A 1 94 ? -22.964 -2.544 17.828 1.00 84.94 94 GLU A C 1
ATOM 758 O O . GLU A 1 94 ? -24.010 -1.901 17.852 1.00 84.94 94 GLU A O 1
ATOM 763 N N . GLY A 1 95 ? -22.285 -2.731 16.691 1.00 88.56 95 GLY A N 1
ATOM 764 C CA . GLY A 1 95 ? -22.745 -2.248 15.383 1.00 88.56 95 GLY A CA 1
ATOM 765 C C . GLY A 1 95 ? -22.425 -0.784 15.059 1.00 88.56 95 GLY A C 1
ATOM 766 O O . GLY A 1 95 ? -22.693 -0.371 13.933 1.00 88.56 95 GLY A O 1
ATOM 767 N N . ILE A 1 96 ? -21.819 -0.015 15.972 1.00 94.50 96 ILE A N 1
ATOM 768 C CA . ILE A 1 96 ? -21.333 1.351 15.707 1.00 94.50 96 ILE A CA 1
ATOM 769 C C . ILE A 1 96 ? -19.806 1.339 15.624 1.00 94.50 96 ILE A C 1
ATOM 771 O O . ILE A 1 96 ? -19.131 0.814 16.506 1.00 94.50 96 ILE A O 1
ATOM 775 N N . THR A 1 97 ? -19.236 1.957 14.591 1.00 97.31 97 THR A N 1
ATOM 776 C CA . THR A 1 97 ? -17.793 2.228 14.519 1.00 97.31 97 THR A CA 1
ATOM 777 C C . THR A 1 97 ? -17.552 3.665 14.099 1.00 97.31 97 THR A C 1
ATOM 779 O O . THR A 1 97 ? -18.055 4.110 13.072 1.00 97.31 97 THR A O 1
ATOM 782 N N . ILE A 1 98 ? -16.740 4.373 14.868 1.00 98.12 98 ILE A N 1
ATOM 783 C CA . ILE A 1 98 ? -16.263 5.722 14.578 1.00 98.12 98 ILE A CA 1
ATOM 784 C C . ILE A 1 98 ? -14.746 5.647 14.494 1.00 98.12 98 ILE A C 1
ATOM 786 O O . ILE A 1 98 ? -14.126 4.928 15.272 1.00 98.12 98 ILE A O 1
ATOM 790 N N . GLY A 1 99 ? -14.112 6.364 13.580 1.00 97.94 99 GLY A N 1
ATOM 791 C CA . GLY A 1 99 ? -12.658 6.360 13.561 1.00 97.94 99 GLY A CA 1
ATOM 792 C C . GLY A 1 99 ? -12.033 7.318 12.581 1.00 97.94 99 GLY A C 1
ATOM 793 O O . GLY A 1 99 ? -12.712 8.031 11.841 1.00 97.94 99 GLY A O 1
ATOM 794 N N . GLY A 1 100 ? -10.710 7.305 12.602 1.00 98.44 100 GLY A N 1
ATOM 795 C CA . GLY A 1 100 ? -9.871 8.100 11.729 1.00 98.44 100 GLY A CA 1
ATOM 796 C C . GLY A 1 100 ? -8.696 7.290 11.204 1.00 98.44 100 GLY A C 1
ATOM 797 O O . GLY A 1 100 ? -8.258 6.319 11.831 1.00 98.44 100 GLY A O 1
ATOM 798 N N . GLY A 1 101 ? -8.210 7.693 10.039 1.00 98.19 101 GLY A N 1
ATOM 799 C CA . GLY A 1 101 ? -7.049 7.115 9.381 1.00 98.19 101 GLY A CA 1
ATOM 800 C C . GLY A 1 101 ? -6.073 8.188 8.923 1.00 98.19 101 GLY A C 1
ATOM 801 O O . GLY A 1 101 ? -6.470 9.302 8.574 1.00 98.19 101 GLY A O 1
ATOM 802 N N . PHE A 1 102 ? -4.799 7.825 8.939 1.00 98.31 102 PHE A N 1
ATOM 803 C CA . PHE A 1 102 ? -3.706 8.523 8.289 1.00 98.31 102 PHE A CA 1
ATOM 804 C C . PHE A 1 102 ? -3.045 7.574 7.306 1.00 98.31 102 PHE A C 1
ATOM 806 O O . PHE A 1 102 ? -2.903 6.378 7.556 1.00 98.31 102 PHE A O 1
ATOM 813 N N . LEU A 1 103 ? -2.621 8.138 6.193 1.00 98.25 103 LEU A N 1
ATOM 814 C CA . LEU A 1 103 ? -2.189 7.383 5.051 1.00 98.25 103 LEU A CA 1
ATOM 815 C C . LEU A 1 103 ? -1.131 8.184 4.323 1.00 98.25 103 LEU A C 1
ATOM 817 O O . LEU A 1 103 ? -1.367 9.341 3.984 1.00 98.25 103 LEU A O 1
ATOM 821 N N . TRP A 1 104 ? 0.016 7.570 4.086 1.00 98.44 104 TRP A N 1
ATOM 822 C CA . TRP A 1 104 ? 1.112 8.139 3.315 1.00 98.44 104 TRP A CA 1
ATOM 823 C C . TRP A 1 104 ? 1.482 7.176 2.196 1.00 98.44 104 TRP A C 1
ATOM 825 O O . TRP A 1 104 ? 1.495 5.960 2.393 1.00 98.44 104 TRP A O 1
ATOM 835 N N . GLY A 1 105 ? 1.788 7.715 1.024 1.00 98.06 105 GLY A N 1
ATOM 836 C CA . GLY A 1 105 ? 2.228 6.930 -0.115 1.00 98.06 105 GLY A CA 1
ATOM 837 C C . GLY A 1 105 ? 3.279 7.661 -0.926 1.00 98.06 105 GLY A C 1
ATOM 838 O O . GLY A 1 105 ? 3.233 8.883 -1.064 1.00 98.06 105 GLY A O 1
ATOM 839 N N . GLN A 1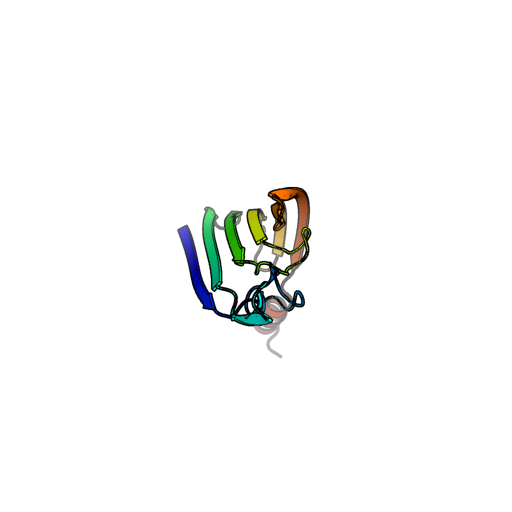 106 ? 4.188 6.890 -1.506 1.00 98.25 106 GLN A N 1
ATOM 840 C CA . GLN A 1 106 ? 5.190 7.373 -2.443 1.00 98.25 106 GLN A CA 1
ATOM 841 C C . GLN A 1 106 ? 5.171 6.514 -3.701 1.00 98.25 106 GLN A C 1
ATOM 843 O O . GLN A 1 106 ? 5.090 5.287 -3.628 1.00 98.25 106 GLN A O 1
ATOM 848 N N . ARG A 1 107 ? 5.310 7.164 -4.855 1.00 97.31 107 ARG A N 1
ATOM 849 C CA . ARG A 1 107 ? 5.579 6.526 -6.142 1.00 97.31 107 ARG A CA 1
ATOM 850 C C . ARG A 1 107 ? 6.913 7.015 -6.687 1.00 97.31 107 ARG A C 1
ATOM 852 O O . ARG A 1 107 ? 7.219 8.202 -6.615 1.00 97.31 107 ARG A O 1
ATOM 859 N N . VAL A 1 108 ? 7.674 6.101 -7.278 1.00 98.12 108 VAL A N 1
ATOM 860 C CA . VAL A 1 108 ? 8.905 6.384 -8.023 1.00 98.12 108 VAL A CA 1
ATOM 861 C C . VAL A 1 108 ? 8.740 5.876 -9.452 1.00 98.12 108 VAL A C 1
ATOM 863 O O . VAL A 1 108 ? 8.252 4.761 -9.670 1.00 98.12 108 VAL A O 1
ATOM 866 N N . ASN A 1 109 ? 9.125 6.704 -10.419 1.00 97.75 109 ASN A N 1
ATOM 867 C CA . ASN A 1 109 ? 9.095 6.373 -11.840 1.00 97.75 109 ASN A CA 1
ATOM 868 C C . ASN A 1 109 ? 10.428 5.766 -12.310 1.00 97.75 109 ASN A C 1
ATOM 870 O O . ASN A 1 109 ? 11.410 5.726 -11.566 1.00 97.75 109 ASN A O 1
ATOM 874 N N . LYS A 1 110 ? 10.474 5.283 -13.555 1.00 96.25 110 LYS A N 1
ATOM 875 C CA . LYS A 1 110 ? 11.662 4.671 -14.171 1.00 96.25 110 LYS A CA 1
ATOM 876 C C . LYS A 1 110 ? 12.899 5.564 -14.074 1.00 96.25 110 LYS A C 1
ATOM 878 O O . LYS A 1 110 ? 13.969 5.067 -13.737 1.00 96.25 110 LYS A O 1
ATOM 883 N N . ASN A 1 111 ? 12.736 6.860 -14.331 1.00 96.75 111 ASN A N 1
ATOM 884 C CA . ASN A 1 111 ? 13.788 7.879 -14.261 1.00 96.75 111 ASN A CA 1
ATOM 885 C C . ASN A 1 111 ? 14.117 8.367 -12.836 1.00 96.75 111 ASN A C 1
ATOM 887 O O . ASN A 1 111 ? 14.719 9.427 -12.684 1.00 96.75 111 ASN A O 1
ATOM 891 N N . ASP A 1 112 ? 13.670 7.645 -11.808 1.00 96.81 112 ASP A N 1
ATOM 892 C CA . ASP A 1 112 ? 13.884 7.943 -10.389 1.00 96.81 112 ASP A CA 1
ATOM 893 C C . ASP A 1 112 ? 13.269 9.261 -9.883 1.00 96.81 112 ASP A C 1
ATOM 895 O O . ASP A 1 112 ? 13.439 9.623 -8.717 1.00 96.81 112 ASP A O 1
ATOM 899 N N . VAL A 1 113 ? 12.450 9.937 -10.697 1.00 98.19 113 VAL A N 1
ATOM 900 C CA . VAL A 1 113 ? 11.578 11.009 -10.205 1.00 98.19 113 VAL A CA 1
ATOM 901 C C . VAL A 1 113 ? 10.534 10.398 -9.273 1.00 98.19 113 VAL A C 1
ATOM 903 O O . VAL A 1 113 ? 9.871 9.413 -9.616 1.00 98.19 113 VAL A O 1
ATOM 906 N N . SER A 1 114 ? 10.389 10.990 -8.088 1.00 97.62 114 SER A N 1
ATOM 907 C CA . SER A 1 114 ? 9.463 10.533 -7.054 1.00 97.62 114 SER A CA 1
ATOM 908 C C . SER A 1 114 ? 8.402 11.581 -6.735 1.00 97.62 114 SER A C 1
ATOM 910 O O . SER A 1 114 ? 8.628 12.782 -6.873 1.00 97.62 114 SER A O 1
ATOM 912 N N . GLY A 1 115 ? 7.232 11.105 -6.322 1.00 97.88 115 GLY A N 1
ATOM 913 C CA . GLY A 1 115 ? 6.145 11.921 -5.801 1.00 97.88 115 GLY A CA 1
ATOM 914 C C . GLY A 1 115 ? 5.530 11.245 -4.585 1.00 97.88 115 GLY A C 1
ATOM 915 O O . GLY A 1 115 ? 5.385 10.021 -4.557 1.00 97.88 115 GLY A O 1
ATOM 916 N N . GLU A 1 116 ? 5.173 12.040 -3.585 1.00 97.69 116 GLU A N 1
ATOM 917 C CA . GLU A 1 116 ? 4.547 11.572 -2.353 1.00 97.69 116 GLU A CA 1
ATOM 918 C C . GLU A 1 116 ? 3.245 12.317 -2.073 1.00 97.69 116 GLU A C 1
ATOM 920 O O . GLU A 1 116 ? 3.007 13.419 -2.569 1.00 97.69 116 GLU A O 1
ATOM 925 N N . GLY A 1 117 ? 2.385 11.693 -1.280 1.00 97.94 117 GLY A N 1
ATOM 926 C CA . GLY A 1 117 ? 1.128 12.280 -0.856 1.00 97.94 117 GLY A CA 1
ATOM 927 C C . GLY A 1 117 ? 0.656 11.669 0.449 1.00 97.94 117 GLY A C 1
ATOM 928 O O . GLY A 1 117 ? 0.984 10.527 0.777 1.00 97.94 117 GLY A O 1
ATOM 929 N N . PHE A 1 118 ? -0.140 12.434 1.188 1.00 97.62 118 PHE A N 1
ATOM 930 C CA . PHE A 1 118 ? -0.775 11.960 2.406 1.00 97.62 118 PHE A CA 1
ATOM 931 C C . PHE A 1 118 ? -2.273 12.245 2.398 1.00 97.62 118 PHE A C 1
ATOM 933 O O . PHE A 1 118 ? -2.761 13.152 1.721 1.00 97.62 118 PHE A O 1
ATOM 940 N N . ARG A 1 119 ? -3.013 11.459 3.173 1.00 97.75 119 ARG A N 1
ATOM 941 C CA . ARG A 1 119 ? -4.451 11.608 3.366 1.00 97.75 119 ARG A CA 1
ATOM 942 C C . ARG A 1 119 ? -4.796 11.382 4.828 1.00 97.75 119 ARG A C 1
ATOM 944 O O . ARG A 1 119 ? -4.294 10.457 5.458 1.00 97.75 119 ARG A O 1
ATOM 951 N N . VAL A 1 120 ? -5.711 12.203 5.325 1.00 98.25 120 VAL A N 1
ATOM 952 C CA . VAL A 1 120 ? -6.430 11.960 6.576 1.00 98.25 120 VAL A CA 1
ATOM 953 C C . VAL A 1 120 ? -7.883 11.677 6.226 1.00 98.25 120 VAL A C 1
ATOM 955 O O . VAL A 1 120 ? -8.458 12.344 5.365 1.00 98.25 120 VAL A O 1
ATOM 958 N N . ASN A 1 121 ? -8.477 10.676 6.862 1.00 97.69 121 ASN A N 1
ATOM 959 C CA . ASN A 1 121 ? -9.871 10.308 6.650 1.00 97.69 121 ASN A CA 1
ATOM 960 C C . ASN A 1 121 ? -10.580 10.050 7.974 1.00 97.69 121 ASN A C 1
ATOM 962 O O . ASN A 1 121 ? -9.961 9.644 8.952 1.00 97.69 121 ASN A O 1
ATOM 966 N N . PHE A 1 122 ? -11.896 10.232 7.966 1.00 98.00 122 PHE A N 1
ATOM 967 C CA . PHE A 1 122 ? -12.778 9.963 9.096 1.00 98.00 122 PHE A CA 1
ATOM 968 C C . PHE A 1 122 ? -13.904 9.031 8.651 1.00 98.00 122 PHE A C 1
ATOM 970 O O . PHE A 1 122 ? -14.285 9.023 7.479 1.00 98.00 122 PHE A O 1
ATOM 977 N N . LEU A 1 123 ? -14.414 8.223 9.574 1.00 96.56 123 LEU A N 1
ATOM 978 C CA . LEU A 1 123 ? -15.434 7.211 9.323 1.00 96.56 123 LEU A CA 1
ATOM 979 C C . LEU A 1 123 ? -16.462 7.226 10.453 1.00 96.56 123 LEU A C 1
ATOM 981 O O . LEU A 1 123 ? -16.094 7.207 11.626 1.00 96.56 123 LEU A O 1
ATOM 985 N N . VAL A 1 124 ? -17.738 7.142 10.081 1.00 96.62 124 VAL A N 1
ATOM 986 C CA . VAL A 1 124 ? -18.813 6.646 10.944 1.00 96.62 124 VAL A CA 1
ATOM 987 C C . VAL A 1 124 ? -19.517 5.526 10.185 1.00 96.62 124 VAL A C 1
ATOM 989 O O . VAL A 1 124 ? -19.915 5.707 9.036 1.00 96.62 124 VAL A O 1
ATOM 992 N N . LYS A 1 125 ? -19.634 4.355 10.805 1.00 95.00 125 LYS A N 1
ATOM 993 C CA . LYS A 1 125 ? -20.250 3.156 10.235 1.00 95.00 125 LYS A CA 1
ATOM 994 C C . LYS A 1 125 ? -21.305 2.618 11.194 1.00 95.00 125 LYS A C 1
ATOM 996 O O . LYS A 1 125 ? -21.044 2.519 12.393 1.00 95.00 125 LYS A O 1
ATOM 1001 N N . TYR A 1 126 ? -22.451 2.225 10.643 1.00 93.00 126 TYR A N 1
ATOM 1002 C CA . TYR A 1 126 ? -23.532 1.565 11.366 1.00 93.00 126 TYR A CA 1
ATOM 1003 C C . TYR A 1 126 ? -23.983 0.290 10.639 1.00 93.00 126 TYR A C 1
ATOM 1005 O O . TYR A 1 126 ? -24.367 0.347 9.471 1.00 93.00 126 TYR A O 1
ATOM 1013 N N . ASP A 1 127 ? -23.914 -0.862 11.310 1.00 89.12 127 ASP A N 1
ATOM 1014 C CA . ASP A 1 127 ? -24.183 -2.175 10.707 1.00 89.12 127 ASP A CA 1
ATOM 1015 C C . ASP A 1 127 ? -25.669 -2.589 10.848 1.00 89.12 127 ASP A C 1
ATOM 1017 O O . ASP A 1 127 ? -26.084 -3.161 11.857 1.00 89.12 127 ASP A O 1
ATOM 1021 N N . LEU A 1 128 ? -26.474 -2.364 9.799 1.00 80.75 128 LEU A N 1
ATOM 1022 C CA . LEU A 1 128 ? -27.930 -2.626 9.782 1.00 80.75 128 LEU A CA 1
ATOM 1023 C C . LEU A 1 128 ? -28.329 -4.116 9.865 1.00 80.75 128 LEU A C 1
ATOM 1025 O O . LEU A 1 128 ? -29.422 -4.443 10.320 1.00 80.75 128 LEU A O 1
ATOM 1029 N N . VAL A 1 129 ? -27.472 -5.046 9.435 1.00 63.03 129 VAL A N 1
ATOM 1030 C CA . VAL A 1 129 ? -27.797 -6.492 9.440 1.00 63.03 129 VAL A CA 1
ATOM 1031 C C . VAL A 1 129 ? -27.942 -7.034 10.867 1.00 63.03 129 VAL A C 1
ATOM 1033 O O . VAL A 1 129 ? -28.718 -7.958 11.110 1.00 63.03 129 VAL A O 1
ATOM 1036 N N . ARG A 1 130 ? -27.250 -6.424 11.835 1.00 57.72 130 ARG A N 1
ATOM 1037 C CA . ARG A 1 130 ? -27.377 -6.786 13.252 1.00 57.72 130 ARG A CA 1
ATOM 1038 C C . ARG A 1 130 ? -28.678 -6.278 13.869 1.00 57.72 130 ARG A C 1
ATOM 1040 O O . ARG A 1 130 ? -29.307 -7.023 14.611 1.00 57.72 130 ARG A O 1
ATOM 1047 N N . LEU A 1 131 ? -29.160 -5.101 13.454 1.00 57.12 131 LEU A N 1
ATOM 1048 C CA . LEU A 1 131 ? -30.477 -4.601 13.864 1.00 57.12 131 LEU A CA 1
ATOM 1049 C C . LEU A 1 131 ? -31.596 -5.592 13.545 1.00 57.12 131 LEU A C 1
ATOM 1051 O O . LEU A 1 131 ? -32.456 -5.811 14.384 1.00 57.12 131 LEU A O 1
ATOM 1055 N N . GLN A 1 132 ? -31.599 -6.222 12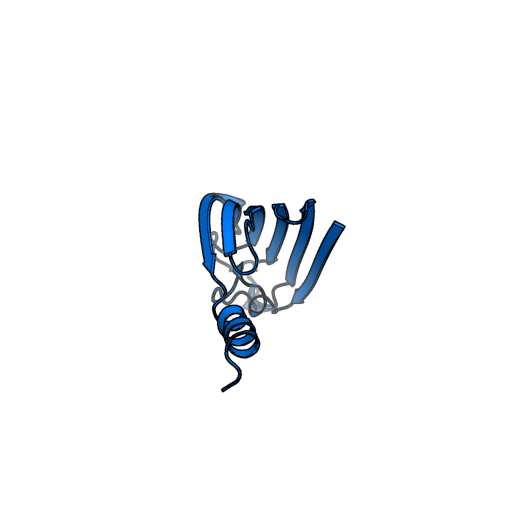.366 1.00 59.34 132 GLN A N 1
ATOM 1056 C CA . GLN A 1 132 ? -32.636 -7.210 12.039 1.00 59.34 132 GLN A CA 1
ATOM 1057 C C . GLN A 1 132 ? -32.590 -8.441 12.953 1.00 59.34 132 GLN A C 1
ATOM 1059 O O . GLN A 1 132 ? -33.639 -8.990 13.281 1.00 59.34 132 GLN A O 1
ATOM 1064 N N . GLN A 1 133 ? -31.400 -8.886 13.364 1.00 60.88 133 GLN A N 1
ATOM 1065 C CA . GLN A 1 133 ? -31.265 -10.011 14.291 1.00 60.88 133 GLN A CA 1
ATOM 1066 C C . GLN A 1 133 ? -31.744 -9.640 15.696 1.00 60.88 133 GLN A C 1
ATOM 1068 O O . GLN A 1 133 ? -32.426 -10.442 16.327 1.00 60.88 133 GLN A O 1
ATOM 1073 N N . ASP A 1 134 ? -31.446 -8.431 16.165 1.00 62.03 134 ASP A N 1
ATOM 1074 C CA . ASP A 1 134 ? -31.886 -7.972 17.484 1.00 62.03 134 ASP A CA 1
ATOM 1075 C C . ASP A 1 134 ? -33.378 -7.616 17.507 1.00 62.03 134 ASP A C 1
ATOM 1077 O O . ASP A 1 134 ? -34.075 -7.987 18.449 1.00 62.03 134 ASP A O 1
ATOM 1081 N N . VAL A 1 135 ? -33.917 -7.028 16.432 1.00 61.16 135 VAL A N 1
ATOM 1082 C CA . VAL A 1 135 ? -35.367 -6.833 16.256 1.00 61.16 135 VAL A CA 1
ATOM 1083 C C . VAL A 1 135 ? -36.092 -8.176 16.265 1.00 61.16 135 VAL A C 1
ATOM 1085 O O . VAL A 1 135 ? -37.082 -8.302 16.973 1.00 61.16 135 VAL A O 1
ATOM 1088 N N . LYS A 1 136 ? -35.580 -9.210 15.582 1.00 59.91 136 LYS A N 1
ATOM 1089 C CA . LYS A 1 136 ? -36.173 -10.562 15.622 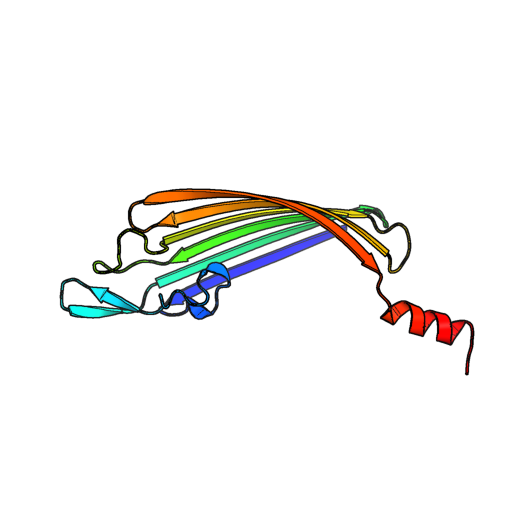1.00 59.91 136 LYS A CA 1
ATOM 1090 C C . LYS A 1 136 ? -36.120 -11.225 17.003 1.00 59.91 136 LYS A C 1
ATOM 1092 O O . LYS A 1 136 ? -36.968 -12.059 17.298 1.00 59.91 136 LYS A O 1
ATOM 1097 N N . LYS A 1 137 ? -35.138 -10.888 17.850 1.00 64.31 137 LYS A N 1
ATOM 1098 C CA . LYS A 1 137 ? -35.076 -11.379 19.240 1.00 64.31 137 LYS A CA 1
ATOM 1099 C C . LYS A 1 137 ? -36.095 -10.684 20.147 1.00 64.31 137 LYS A C 1
ATOM 1101 O O . LYS A 1 137 ? -36.587 -11.312 21.078 1.00 64.31 137 LYS A O 1
ATOM 1106 N N . VAL A 1 138 ? -36.380 -9.403 19.904 1.00 70.31 138 VAL A N 1
ATOM 1107 C CA . VAL A 1 138 ? -37.296 -8.587 20.726 1.00 70.31 138 VAL A CA 1
ATOM 1108 C C . VAL A 1 138 ? -38.748 -8.689 20.244 1.00 70.31 138 VAL A C 1
ATOM 1110 O O . VAL A 1 138 ? -39.671 -8.641 21.052 1.00 70.31 138 VAL A O 1
ATOM 1113 N N . LEU A 1 139 ? -38.961 -8.860 18.942 1.00 65.88 139 LEU A N 1
ATOM 1114 C CA . LEU A 1 139 ? -40.265 -8.973 18.300 1.00 65.88 139 LEU A CA 1
ATOM 1115 C C . LEU A 1 139 ? -40.276 -10.237 17.425 1.00 65.88 139 LEU A C 1
ATOM 1117 O O . LEU A 1 139 ? -39.888 -10.181 16.256 1.00 65.88 139 LEU A O 1
ATOM 1121 N N . PRO A 1 140 ? -40.674 -11.390 17.993 1.00 57.50 140 PRO A N 1
ATOM 1122 C CA . PRO A 1 140 ? -40.783 -12.640 17.260 1.00 57.50 140 PRO A CA 1
ATOM 1123 C C . PRO A 1 140 ? -42.092 -12.646 16.462 1.00 57.50 140 PRO A C 1
ATOM 1125 O O . PRO A 1 140 ? -43.096 -13.215 16.891 1.00 57.50 140 PRO A O 1
ATOM 1128 N N . PHE A 1 141 ? -42.090 -11.984 15.312 1.00 62.44 141 PHE A N 1
ATOM 1129 C CA . PHE A 1 141 ? -43.079 -12.179 14.256 1.00 62.44 141 PHE A CA 1
ATOM 1130 C C . PHE A 1 141 ? -42.396 -12.229 12.891 1.00 62.44 141 PHE A C 1
ATOM 1132 O O . PHE A 1 141 ? -41.409 -11.484 12.680 1.00 62.44 141 PHE A O 1
#